Protein AF-A0A9E3T216-F1 (afdb_monomer_lite)

Sequence (77 aa):
SCHTRLKKVCIQCHRLLELSWNICPHCATSQVAQDNAEWYTTSQQPAPTSHTELRTEPRSRVRRRTESLEFVDGDEF

pLDDT: mean 71.47, std 15.98, range [43.47, 94.88]

Radius of gyration: 31.59 Å; chains: 1; bounding box: 53×74×60 Å

Secondary structure (DSSP, 8-state):
------EEE-TTT--EEETT-SB-TTT--B-HHHHT-SSSTTT-PPP------------------------------

Structure (mmCIF, N/CA/C/O backbone):
data_AF-A0A9E3T216-F1
#
_entry.id   AF-A0A9E3T216-F1
#
loop_
_atom_site.group_PDB
_atom_site.id
_atom_site.type_symbol
_atom_site.label_atom_id
_atom_site.label_alt_id
_atom_site.label_comp_id
_atom_site.label_asym_id
_atom_site.label_entity_id
_atom_site.label_seq_id
_atom_site.pdbx_PDB_ins_code
_atom_site.Cartn_x
_atom_site.Cartn_y
_atom_site.Cartn_z
_atom_site.occupancy
_atom_site.B_iso_or_equiv
_atom_site.auth_seq_id
_atom_site.auth_comp_id
_atom_site.auth_asym_id
_atom_site.auth_atom_id
_atom_site.pdbx_PDB_model_num
ATOM 1 N N . SER A 1 1 ? 5.060 -21.640 11.880 1.00 63.09 1 SER A N 1
ATOM 2 C CA . SER A 1 1 ? 5.442 -20.567 10.938 1.00 63.09 1 SER A CA 1
ATOM 3 C C . SER A 1 1 ? 4.176 -19.902 10.415 1.00 63.09 1 SER A C 1
ATOM 5 O O . SER A 1 1 ? 3.415 -20.536 9.698 1.00 63.09 1 SER A O 1
ATOM 7 N N . CYS A 1 2 ? 3.880 -18.670 10.840 1.00 65.12 2 CYS A N 1
ATOM 8 C CA . CYS A 1 2 ? 2.708 -17.929 10.362 1.00 65.12 2 CYS A CA 1
ATOM 9 C C . CYS A 1 2 ? 3.092 -17.163 9.086 1.00 65.12 2 CYS A C 1
ATOM 11 O O . CYS A 1 2 ? 3.946 -16.284 9.140 1.00 65.12 2 CYS A O 1
ATOM 13 N N . HIS A 1 3 ? 2.507 -17.517 7.940 1.00 74.25 3 HIS A N 1
ATOM 14 C CA . HIS A 1 3 ? 2.733 -16.844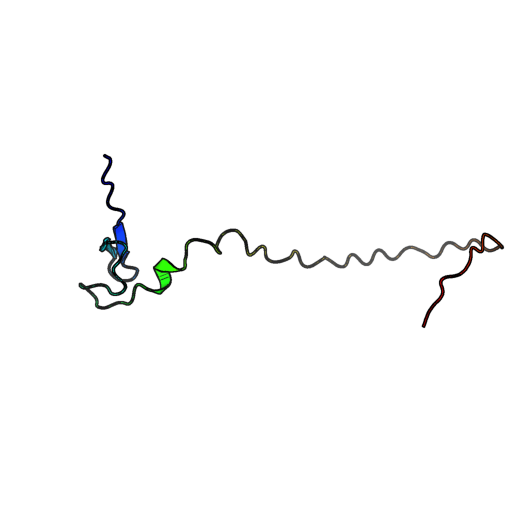 6.654 1.00 74.25 3 HIS A CA 1
ATOM 15 C C . HIS A 1 3 ? 1.569 -15.900 6.330 1.00 74.25 3 HIS A C 1
ATOM 17 O O . HIS A 1 3 ? 0.882 -16.064 5.321 1.00 74.25 3 HIS A O 1
ATOM 23 N N . THR A 1 4 ? 1.304 -14.917 7.191 1.00 77.12 4 THR A N 1
ATOM 24 C CA . THR A 1 4 ? 0.331 -13.862 6.881 1.00 77.12 4 THR A CA 1
ATOM 25 C C . THR A 1 4 ? 0.896 -12.969 5.782 1.00 77.12 4 THR A C 1
ATOM 27 O O . THR A 1 4 ? 1.752 -12.122 6.028 1.00 77.12 4 THR A O 1
ATOM 30 N N . ARG A 1 5 ? 0.438 -13.184 4.546 1.00 76.88 5 ARG A N 1
ATOM 31 C CA . ARG A 1 5 ? 0.736 -12.307 3.411 1.00 76.88 5 ARG A CA 1
ATOM 32 C C . ARG A 1 5 ? -0.059 -11.016 3.561 1.00 76.88 5 ARG A C 1
ATOM 34 O O . ARG A 1 5 ? -1.279 -11.021 3.402 1.00 76.88 5 ARG A O 1
ATOM 41 N N . LEU A 1 6 ? 0.635 -9.930 3.883 1.00 83.81 6 LEU A N 1
ATOM 42 C CA . LEU A 1 6 ? 0.043 -8.601 3.935 1.00 83.81 6 LEU A CA 1
ATOM 43 C C . LEU A 1 6 ? -0.262 -8.119 2.509 1.00 83.81 6 LEU A C 1
ATOM 45 O O . LEU A 1 6 ? 0.582 -8.203 1.615 1.00 83.81 6 LEU A O 1
ATOM 49 N N . LYS A 1 7 ? -1.486 -7.633 2.300 1.00 88.06 7 LYS A N 1
ATOM 50 C CA . LYS A 1 7 ? -1.971 -7.115 1.017 1.00 88.06 7 LYS A CA 1
ATOM 51 C C . LYS A 1 7 ? -2.362 -5.658 1.175 1.00 88.06 7 LYS A C 1
ATOM 53 O O . LYS A 1 7 ? -2.892 -5.276 2.215 1.00 88.06 7 LYS A O 1
ATOM 58 N N . LYS A 1 8 ? -2.148 -4.872 0.124 1.00 89.88 8 LYS A N 1
ATOM 59 C CA . LYS A 1 8 ? -2.616 -3.488 0.036 1.00 89.88 8 LYS A CA 1
ATOM 60 C C . LYS A 1 8 ? -3.762 -3.367 -0.958 1.00 89.88 8 LYS A C 1
ATOM 62 O O . LYS A 1 8 ? -3.948 -4.226 -1.819 1.00 89.88 8 LYS A O 1
ATOM 67 N N . VAL A 1 9 ? -4.535 -2.298 -0.841 1.00 92.75 9 VAL A N 1
ATOM 68 C CA . VAL A 1 9 ? -5.659 -2.001 -1.736 1.00 92.75 9 VAL A CA 1
ATOM 69 C C . VAL A 1 9 ? -5.235 -0.919 -2.729 1.00 92.75 9 VAL A C 1
ATOM 71 O O . VAL A 1 9 ? -4.520 0.005 -2.356 1.00 92.75 9 VAL A O 1
ATOM 74 N N . CYS A 1 10 ? -5.634 -1.028 -3.999 1.00 93.12 10 CYS A N 1
ATOM 75 C CA . 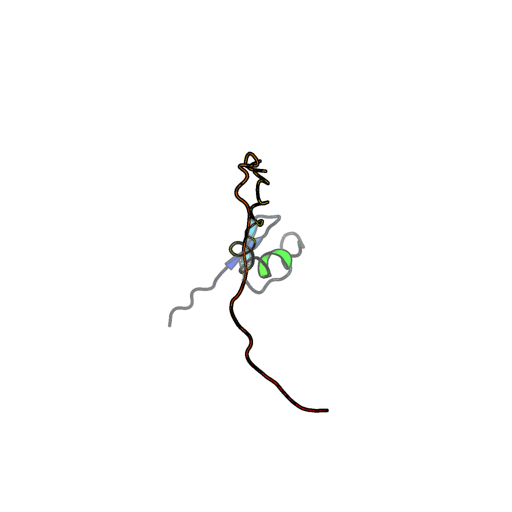CYS A 1 10 ? -5.351 0.010 -4.992 1.00 93.12 10 CYS A CA 1
ATOM 76 C C . CYS A 1 10 ? -6.100 1.308 -4.669 1.00 93.12 10 CYS A C 1
ATOM 78 O O . CYS A 1 10 ? -7.318 1.274 -4.521 1.00 93.12 10 CYS A O 1
ATOM 80 N N . ILE A 1 11 ? -5.407 2.449 -4.708 1.00 91.94 11 ILE A N 1
ATOM 81 C CA . ILE A 1 11 ? -6.002 3.783 -4.490 1.00 91.94 11 ILE A CA 1
ATOM 82 C C . ILE A 1 11 ? -7.025 4.219 -5.554 1.00 91.94 11 ILE A C 1
ATOM 84 O O . ILE A 1 11 ? -7.728 5.202 -5.362 1.00 91.94 11 ILE A O 1
ATOM 88 N N . GLN A 1 12 ? -7.079 3.535 -6.702 1.00 94.25 12 GLN A N 1
ATOM 89 C CA . GLN A 1 12 ? -7.934 3.922 -7.829 1.00 94.25 12 GLN A CA 1
ATOM 90 C C . GLN A 1 12 ? -9.075 2.924 -8.036 1.00 94.25 12 GLN A C 1
ATOM 92 O O . GLN A 1 12 ? -10.240 3.306 -8.045 1.00 94.25 12 GLN A O 1
ATOM 97 N N . CYS A 1 13 ? -8.750 1.635 -8.176 1.00 94.88 13 CYS A N 1
ATOM 98 C CA . CYS A 1 13 ? -9.737 0.594 -8.477 1.00 94.88 13 CYS A CA 1
ATOM 99 C C . CYS A 1 13 ? -10.109 -0.293 -7.278 1.00 94.88 13 CYS A C 1
ATOM 101 O O . CYS A 1 13 ? -10.894 -1.226 -7.436 1.00 94.88 13 CYS A O 1
ATOM 103 N N . HIS A 1 14 ? -9.519 -0.053 -6.102 1.00 93.31 14 HIS A N 1
ATOM 104 C CA . HIS A 1 14 ? -9.768 -0.783 -4.853 1.00 93.31 14 HIS A CA 1
ATOM 105 C C . HIS A 1 14 ? -9.611 -2.312 -4.910 1.00 93.31 14 HIS A C 1
ATOM 107 O O . HIS A 1 14 ? -10.109 -3.035 -4.048 1.00 93.31 14 HIS A O 1
ATOM 113 N N . ARG A 1 15 ? -8.877 -2.840 -5.896 1.00 93.12 15 ARG A N 1
ATOM 114 C CA . ARG A 1 15 ? -8.506 -4.261 -5.911 1.00 93.12 15 ARG A CA 1
ATOM 115 C C . ARG A 1 15 ? -7.387 -4.551 -4.919 1.00 93.12 15 ARG A C 1
ATOM 117 O O . ARG A 1 15 ? -6.613 -3.665 -4.574 1.00 93.12 15 ARG A O 1
ATOM 124 N N . LEU A 1 16 ? -7.306 -5.806 -4.489 1.00 92.38 16 LEU A N 1
ATOM 125 C CA . LEU A 1 16 ? -6.248 -6.310 -3.618 1.00 92.38 16 LEU A CA 1
ATOM 126 C C . LEU A 1 16 ? -4.974 -6.564 -4.427 1.00 92.38 16 LEU A C 1
ATOM 128 O O . LEU A 1 16 ? -5.017 -7.230 -5.460 1.00 92.38 16 LEU A O 1
ATOM 132 N N . LEU A 1 17 ? -3.847 -6.070 -3.927 1.00 91.38 17 LEU A N 1
ATOM 133 C CA . LEU A 1 17 ? -2.516 -6.260 -4.491 1.00 91.38 17 LEU A CA 1
ATOM 134 C C . LEU A 1 17 ? -1.563 -6.768 -3.415 1.00 91.38 17 LEU A C 1
ATOM 136 O O . LEU A 1 17 ? -1.742 -6.498 -2.226 1.00 91.38 17 LEU A O 1
ATOM 140 N N . GLU A 1 18 ? -0.517 -7.470 -3.838 1.00 89.75 18 GLU A N 1
ATOM 141 C CA . GLU A 1 18 ? 0.597 -7.775 -2.941 1.00 89.75 18 GLU A CA 1
ATOM 142 C C . GLU A 1 18 ? 1.332 -6.470 -2.582 1.00 89.75 18 GLU A C 1
ATOM 144 O O . GLU A 1 18 ? 1.418 -5.540 -3.393 1.00 89.75 18 GLU A O 1
ATOM 149 N N . LEU A 1 19 ? 1.860 -6.394 -1.358 1.00 88.25 19 LEU A N 1
ATOM 150 C CA . LEU A 1 19 ? 2.451 -5.173 -0.795 1.00 88.25 19 LEU A CA 1
ATOM 151 C C . LEU A 1 19 ? 3.562 -4.570 -1.678 1.00 88.25 19 LEU A C 1
ATOM 153 O O . LEU A 1 19 ? 3.617 -3.353 -1.860 1.00 88.25 19 LEU A O 1
ATOM 157 N N . SER A 1 20 ? 4.368 -5.426 -2.311 1.00 87.19 20 SER A N 1
ATOM 158 C CA . SER A 1 20 ? 5.516 -5.069 -3.154 1.00 87.19 20 SER A CA 1
ATOM 159 C C . SER A 1 20 ? 5.172 -4.434 -4.511 1.00 87.19 20 SER A C 1
ATOM 161 O O . SER A 1 20 ? 6.075 -4.005 -5.229 1.00 87.19 20 SER A O 1
ATOM 163 N N . TRP A 1 21 ? 3.894 -4.355 -4.904 1.00 90.88 21 TRP A N 1
ATOM 164 C CA . TRP A 1 21 ? 3.517 -3.799 -6.210 1.00 90.88 21 TRP A CA 1
ATOM 165 C C . TRP A 1 21 ? 3.490 -2.274 -6.216 1.00 90.88 21 TRP A C 1
ATOM 167 O O . TRP A 1 21 ? 2.623 -1.652 -5.607 1.00 90.88 21 TRP A O 1
ATOM 177 N N . ASN A 1 22 ? 4.380 -1.658 -6.991 1.00 91.19 22 ASN A N 1
ATOM 178 C CA . ASN A 1 22 ? 4.420 -0.203 -7.173 1.00 91.19 22 ASN A CA 1
ATOM 179 C C . ASN A 1 22 ? 3.439 0.317 -8.237 1.00 91.19 22 ASN A C 1
ATOM 181 O O . ASN A 1 22 ? 3.207 1.518 -8.319 1.00 91.19 22 ASN A O 1
ATOM 185 N N . ILE A 1 23 ? 2.834 -0.566 -9.033 1.00 93.00 23 ILE A N 1
ATOM 186 C CA . ILE A 1 23 ? 1.845 -0.231 -10.066 1.00 93.00 23 ILE A CA 1
ATOM 187 C C . ILE A 1 23 ? 0.692 -1.234 -10.028 1.00 93.00 23 ILE A C 1
ATOM 189 O O . ILE A 1 23 ? 0.904 -2.417 -9.778 1.00 93.00 23 ILE A O 1
ATOM 193 N N . CYS A 1 24 ? -0.542 -0.786 -10.257 1.00 94.12 24 CYS A N 1
ATOM 194 C CA . CYS A 1 24 ? -1.685 -1.691 -10.315 1.00 94.12 24 CYS A CA 1
ATOM 195 C C . CYS A 1 24 ? -1.765 -2.401 -11.681 1.00 94.12 24 CYS A C 1
ATOM 197 O O . CYS A 1 24 ? -1.893 -1.711 -12.689 1.00 94.12 24 CYS A O 1
ATOM 199 N N . PRO A 1 25 ? -1.793 -3.746 -11.759 1.00 93.06 25 PRO A N 1
ATOM 200 C CA . PRO A 1 25 ? -1.905 -4.464 -13.034 1.00 93.06 25 PRO A CA 1
ATOM 201 C C . PRO A 1 25 ? -3.302 -4.366 -13.668 1.00 93.06 25 PRO A C 1
ATOM 203 O O . PRO A 1 25 ? -3.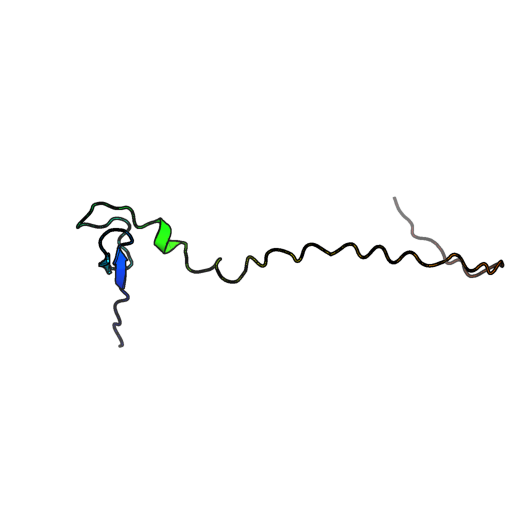482 -4.734 -14.822 1.00 93.06 25 PRO A O 1
ATOM 206 N N . HIS A 1 26 ? -4.301 -3.886 -12.923 1.00 94.12 26 HIS A N 1
ATOM 207 C CA . HIS A 1 26 ? -5.677 -3.778 -13.408 1.00 94.12 26 HIS A CA 1
ATOM 208 C C . HIS A 1 26 ? -5.999 -2.409 -14.005 1.00 94.12 26 HIS A C 1
ATOM 210 O O . HIS A 1 26 ? -6.760 -2.334 -14.961 1.00 94.12 26 HIS A O 1
ATOM 216 N N . CYS A 1 27 ? -5.451 -1.335 -13.432 1.00 94.69 27 CYS A N 1
ATOM 217 C CA . CYS A 1 27 ? -5.747 0.040 -13.848 1.00 94.69 27 CYS A CA 1
ATOM 218 C C . CYS A 1 27 ? -4.498 0.866 -14.191 1.00 94.69 27 CYS A C 1
ATOM 220 O O . CYS A 1 27 ? -4.618 2.057 -14.451 1.00 94.69 27 CYS A O 1
ATOM 222 N N . ALA A 1 28 ? -3.301 0.267 -14.150 1.00 94.06 28 ALA A N 1
ATOM 223 C CA . ALA A 1 28 ? -2.009 0.919 -14.393 1.00 94.06 28 ALA A CA 1
ATOM 224 C C . ALA A 1 28 ? -1.694 2.125 -13.480 1.00 94.06 28 ALA A C 1
ATOM 226 O O . ALA A 1 28 ? -0.746 2.866 -13.724 1.00 94.06 28 ALA A O 1
ATOM 227 N N . THR A 1 29 ? -2.444 2.323 -12.391 1.00 93.94 29 THR A N 1
ATOM 228 C CA . THR A 1 29 ? -2.190 3.416 -11.443 1.00 93.94 29 THR A CA 1
ATOM 229 C C . THR A 1 29 ? -0.969 3.128 -10.574 1.00 93.94 29 THR A C 1
ATOM 231 O O . THR A 1 29 ? -0.885 2.066 -9.948 1.00 93.94 29 THR A O 1
ATOM 234 N N . SER A 1 30 ? -0.066 4.104 -10.465 1.00 93.38 30 SER A N 1
ATOM 235 C CA . SER A 1 30 ? 1.068 4.075 -9.534 1.00 93.38 30 SER A CA 1
ATOM 236 C C . SER A 1 30 ? 0.598 4.014 -8.074 1.00 93.38 30 SER A C 1
ATOM 238 O O . SER A 1 30 ? -0.289 4.758 -7.667 1.00 93.38 30 SER A O 1
ATOM 240 N N . GLN A 1 31 ? 1.182 3.109 -7.291 1.00 91.19 31 GLN A N 1
ATOM 241 C CA . GLN A 1 31 ? 0.899 2.886 -5.866 1.00 91.19 31 GLN A CA 1
ATOM 242 C C . GLN A 1 31 ? 2.044 3.368 -4.958 1.00 91.19 31 GLN A C 1
ATOM 244 O O . GLN A 1 31 ? 2.039 3.061 -3.767 1.00 91.19 31 GLN A O 1
ATOM 249 N N . VAL A 1 32 ? 3.025 4.098 -5.505 1.00 87.12 32 VAL A N 1
ATOM 250 C CA . VAL A 1 32 ? 4.212 4.577 -4.768 1.00 87.12 32 VAL A CA 1
ATOM 251 C C . VAL A 1 32 ? 3.821 5.498 -3.606 1.00 87.12 32 VAL A C 1
ATOM 253 O O . VAL A 1 32 ? 4.414 5.412 -2.541 1.00 87.12 32 VAL A O 1
ATOM 256 N N . ALA A 1 33 ? 2.757 6.293 -3.769 1.00 77.25 33 ALA A N 1
ATOM 257 C CA . ALA A 1 33 ? 2.243 7.199 -2.737 1.00 77.25 33 ALA A CA 1
ATOM 258 C C . ALA A 1 33 ? 1.643 6.495 -1.498 1.00 77.25 33 ALA A C 1
ATOM 260 O O . ALA A 1 33 ? 1.360 7.146 -0.496 1.00 77.25 33 ALA A O 1
ATOM 261 N N . GLN A 1 34 ? 1.385 5.184 -1.570 1.00 70.44 34 GLN A N 1
ATOM 262 C CA . GLN A 1 34 ? 0.843 4.423 -0.441 1.00 70.44 34 GLN A CA 1
ATOM 263 C C . GLN A 1 34 ? 1.943 3.783 0.415 1.00 70.44 34 GLN A C 1
ATOM 265 O O . GLN A 1 34 ? 1.707 3.497 1.582 1.00 70.44 34 GLN A O 1
ATOM 270 N N . ASP A 1 35 ? 3.138 3.575 -0.144 1.00 70.94 35 ASP A N 1
ATOM 271 C CA . ASP A 1 35 ? 4.280 2.968 0.557 1.00 70.94 35 ASP A CA 1
ATOM 272 C C . ASP A 1 35 ? 4.914 3.934 1.576 1.00 70.94 35 ASP A C 1
ATOM 274 O O . ASP A 1 35 ? 5.397 3.532 2.628 1.00 70.94 35 ASP A O 1
ATOM 278 N N . ASN A 1 36 ? 4.825 5.240 1.318 1.00 68.06 36 ASN A N 1
ATOM 279 C CA . ASN A 1 36 ? 5.375 6.286 2.180 1.00 68.06 36 ASN A CA 1
ATOM 280 C C . ASN A 1 36 ? 4.387 6.812 3.241 1.00 68.06 36 ASN A C 1
ATOM 282 O O . ASN A 1 36 ? 4.660 7.834 3.862 1.00 68.06 36 ASN A O 1
ATOM 286 N N . ALA A 1 37 ? 3.227 6.185 3.448 1.00 62.94 37 ALA A N 1
ATOM 287 C CA . ALA A 1 37 ? 2.192 6.726 4.338 1.00 62.94 37 ALA A CA 1
ATOM 288 C C . ALA A 1 37 ? 2.319 6.294 5.817 1.00 62.94 37 ALA A C 1
ATOM 290 O O . ALA A 1 37 ? 1.536 6.753 6.648 1.00 62.94 37 ALA A O 1
ATOM 291 N N . GLU A 1 38 ? 3.291 5.448 6.179 1.00 61.72 38 GLU A N 1
ATOM 292 C CA . GLU A 1 38 ? 3.293 4.758 7.483 1.00 61.72 38 GLU A CA 1
ATOM 293 C C . GLU A 1 38 ? 4.136 5.374 8.616 1.00 61.72 38 GLU A C 1
ATOM 295 O O . GLU A 1 38 ? 4.266 4.745 9.661 1.00 61.72 38 GLU A O 1
ATOM 300 N N . TRP A 1 39 ? 4.647 6.612 8.526 1.00 47.62 39 TRP A N 1
ATOM 301 C CA . TRP A 1 39 ? 5.281 7.206 9.727 1.00 47.62 39 TRP A CA 1
ATOM 302 C C . TRP A 1 39 ? 5.118 8.711 9.977 1.00 47.62 39 TRP A C 1
ATOM 304 O O . TRP A 1 39 ? 5.501 9.185 11.044 1.00 47.62 39 TRP A O 1
ATOM 314 N N . TYR A 1 40 ? 4.480 9.475 9.089 1.00 57.66 40 TYR A N 1
ATOM 315 C CA . TYR A 1 40 ? 4.338 10.931 9.286 1.00 57.66 40 TYR A CA 1
ATOM 316 C C . TYR A 1 40 ? 2.998 11.364 9.901 1.00 57.66 40 TYR A C 1
ATOM 318 O O . TYR A 1 40 ? 2.892 12.469 10.432 1.00 57.66 40 TYR A O 1
ATOM 326 N N . THR A 1 41 ? 1.979 10.501 9.879 1.00 59.03 41 THR A N 1
ATOM 327 C CA . THR A 1 41 ? 0.597 10.852 10.272 1.00 59.03 41 THR A CA 1
ATOM 328 C C . THR A 1 41 ? 0.409 11.049 11.785 1.00 59.03 41 THR A C 1
ATOM 330 O O . THR A 1 41 ? -0.652 11.480 12.220 1.00 59.03 41 THR A O 1
ATOM 333 N N . THR A 1 42 ? 1.443 10.820 12.605 1.00 59.50 42 THR A N 1
ATOM 334 C CA . THR A 1 42 ? 1.386 11.073 14.058 1.00 59.50 42 THR A CA 1
ATOM 335 C C . THR A 1 42 ? 2.511 11.964 14.603 1.00 59.50 42 THR A C 1
ATOM 337 O O . THR A 1 42 ?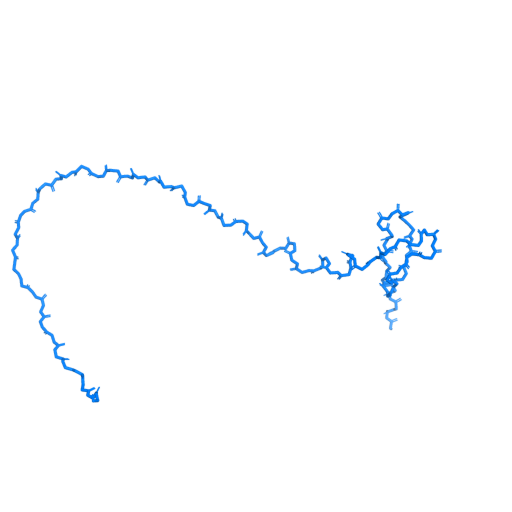 2.740 11.981 15.812 1.00 59.50 42 THR A O 1
ATOM 340 N N . SER A 1 43 ? 3.233 12.717 13.759 1.00 60.97 43 SER A N 1
ATOM 341 C CA . SER A 1 43 ? 4.270 13.656 14.245 1.00 60.97 43 SER A CA 1
ATOM 342 C C . SER A 1 43 ? 4.271 15.055 13.628 1.00 60.97 43 SER A C 1
ATOM 344 O O . SER A 1 43 ? 5.081 15.880 14.036 1.00 60.97 43 SER A O 1
ATOM 346 N N . GLN A 1 44 ? 3.339 15.400 12.739 1.00 56.94 44 GLN A N 1
ATOM 347 C CA . GLN A 1 44 ? 3.069 16.814 12.449 1.00 56.94 44 GLN A CA 1
ATOM 348 C C . GLN A 1 44 ? 1.959 17.326 13.369 1.00 56.94 44 GLN A C 1
ATOM 350 O O . GLN A 1 44 ? 0.801 17.437 12.981 1.00 56.94 44 GLN A O 1
ATOM 355 N N . GLN A 1 45 ? 2.327 17.641 14.615 1.00 61.88 45 GLN A N 1
ATOM 356 C CA . GLN A 1 45 ? 1.589 18.642 15.384 1.00 61.88 45 GLN A CA 1
ATOM 357 C C . GLN A 1 45 ? 1.703 19.969 14.614 1.00 61.88 45 GLN A C 1
ATOM 359 O O . GLN A 1 45 ? 2.826 20.452 14.448 1.00 61.88 45 GLN A O 1
ATOM 364 N N . PRO A 1 46 ? 0.609 20.598 14.141 1.00 58.91 46 PRO A N 1
ATOM 365 C CA . PRO A 1 46 ? 0.682 22.018 13.844 1.00 58.91 46 PRO A CA 1
ATOM 366 C C . PRO A 1 46 ? 0.997 22.710 15.173 1.00 58.91 46 PRO A C 1
ATOM 368 O O . PRO A 1 46 ? 0.279 22.525 16.157 1.00 58.91 46 PRO A O 1
ATOM 371 N N . ALA A 1 47 ? 2.116 23.433 15.232 1.00 61.62 47 ALA A N 1
ATOM 372 C CA . ALA A 1 47 ? 2.489 24.205 16.409 1.00 61.62 47 ALA A CA 1
ATOM 373 C C . ALA A 1 47 ? 1.280 25.047 16.859 1.00 61.62 47 ALA A C 1
ATOM 375 O O . ALA A 1 47 ? 0.684 25.718 16.010 1.00 61.62 47 ALA A O 1
ATOM 376 N N . PRO A 1 48 ? 0.881 25.027 18.147 1.00 61.28 48 PRO A N 1
ATOM 377 C CA . PRO A 1 48 ? -0.119 25.966 18.621 1.00 61.28 48 PRO A CA 1
ATOM 378 C C . PRO A 1 48 ? 0.465 27.361 18.416 1.00 61.28 48 PRO A C 1
ATOM 380 O O . PRO A 1 48 ? 1.452 27.729 19.051 1.00 61.28 48 PRO A O 1
ATOM 383 N N . THR A 1 49 ? -0.094 28.123 17.478 1.00 61.81 49 THR A N 1
ATOM 384 C CA . THR A 1 49 ? 0.237 29.535 17.319 1.00 61.81 49 THR A CA 1
ATOM 385 C C . THR A 1 49 ? -0.096 30.211 18.636 1.00 61.81 49 THR A C 1
ATOM 387 O O . THR A 1 49 ? -1.266 30.331 18.997 1.00 61.81 49 THR A O 1
ATOM 390 N N . SER A 1 50 ? 0.945 30.579 19.376 1.00 61.19 50 SER A N 1
ATOM 391 C CA . SER A 1 50 ? 0.881 31.289 20.641 1.00 61.19 50 SER A CA 1
ATOM 392 C C . SER A 1 50 ? -0.061 32.478 20.495 1.00 61.19 50 SER A C 1
ATOM 394 O O . SER A 1 50 ? 0.270 33.469 19.840 1.00 61.19 50 SER A O 1
ATOM 396 N N . HIS A 1 51 ? -1.252 32.375 21.084 1.00 64.25 51 HIS A N 1
ATOM 397 C CA . HIS A 1 51 ? -2.106 33.531 21.288 1.00 64.25 51 HIS A CA 1
ATOM 398 C C . HIS A 1 51 ? -1.277 34.539 22.083 1.00 64.25 51 HIS A C 1
ATOM 400 O O . HIS A 1 51 ? -0.897 34.290 23.226 1.00 64.25 51 HIS A O 1
ATOM 406 N N . THR A 1 52 ? -0.928 35.649 21.438 1.00 66.00 52 THR A N 1
ATOM 407 C CA . THR A 1 52 ? -0.287 36.7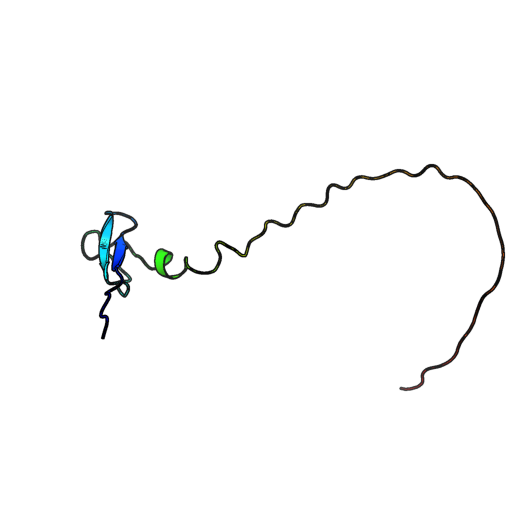79 22.104 1.00 66.00 52 THR A CA 1
ATOM 408 C C . THR A 1 52 ? -1.357 37.438 22.966 1.00 66.00 52 THR A C 1
ATOM 410 O O . THR A 1 52 ? -2.011 38.388 22.546 1.00 66.00 52 THR A O 1
ATOM 413 N N . GLU A 1 53 ? -1.581 36.909 24.166 1.00 63.97 53 GLU A N 1
ATOM 414 C CA . GLU A 1 53 ? -2.268 37.656 25.211 1.00 63.97 53 GLU A CA 1
ATOM 415 C C . GLU A 1 53 ? -1.281 38.690 25.743 1.00 63.97 53 GLU A C 1
ATOM 417 O O . GLU A 1 53 ? -0.469 38.436 26.634 1.00 63.97 53 GLU A O 1
ATOM 422 N N . LEU A 1 54 ? -1.315 39.875 25.131 1.00 61.41 54 LEU A N 1
ATOM 423 C CA . LEU A 1 54 ? -0.590 41.044 25.599 1.00 61.41 54 LEU A CA 1
ATOM 424 C C . LEU A 1 54 ? -1.240 41.518 26.909 1.00 61.41 54 LEU A C 1
ATOM 426 O O . LEU A 1 54 ? -2.038 42.457 26.945 1.00 61.41 54 LEU A O 1
ATOM 430 N N . ARG A 1 55 ? -0.921 40.830 28.008 1.00 61.50 55 ARG A N 1
ATOM 431 C CA . ARG A 1 55 ? -1.274 41.240 29.366 1.00 61.50 55 ARG A CA 1
ATOM 432 C C . ARG A 1 55 ? -0.522 42.534 29.666 1.00 61.50 55 ARG A C 1
ATOM 434 O O . ARG A 1 55 ? 0.632 42.530 30.081 1.00 61.50 55 ARG A O 1
ATOM 441 N N . THR A 1 56 ? -1.180 43.654 29.398 1.00 61.41 56 THR A N 1
ATOM 442 C CA . THR A 1 56 ? -0.681 44.988 29.728 1.00 61.41 56 THR A CA 1
ATOM 443 C C . THR A 1 56 ? -0.755 45.150 31.247 1.00 61.41 56 THR A C 1
ATOM 445 O O . THR A 1 56 ? -1.830 45.378 31.796 1.00 61.41 56 THR A O 1
ATOM 448 N N . GLU A 1 57 ? 0.367 44.986 31.950 1.00 61.78 57 GLU A N 1
ATOM 449 C CA . GLU A 1 57 ? 0.437 45.273 33.388 1.00 61.78 57 GLU A CA 1
ATOM 450 C C . GLU A 1 57 ? 0.480 46.790 33.641 1.00 61.78 57 GLU A C 1
ATOM 452 O O . GLU A 1 57 ? 1.255 47.506 32.995 1.00 61.78 57 GLU A O 1
ATOM 457 N N . PRO A 1 58 ? -0.325 47.323 34.580 1.00 55.47 58 PRO A N 1
ATOM 458 C CA . PRO A 1 58 ? -0.271 48.734 34.928 1.00 55.47 58 PRO A CA 1
ATOM 459 C C . PRO A 1 58 ? 1.027 49.049 35.686 1.00 55.47 58 PRO A C 1
ATOM 461 O O . PRO A 1 58 ? 1.371 48.405 36.673 1.00 55.47 58 PRO A O 1
ATOM 464 N N . ARG A 1 59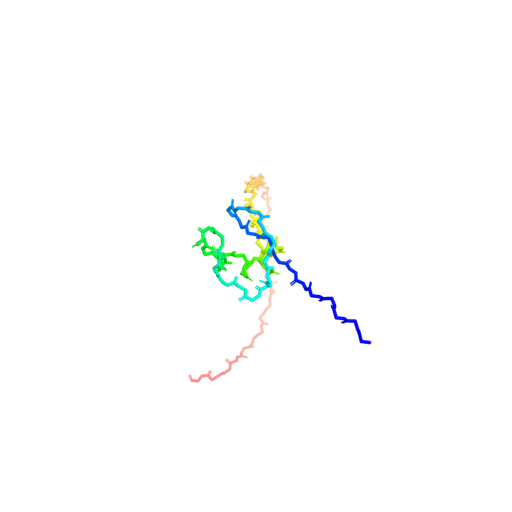 ? 1.746 50.085 35.229 1.00 61.75 59 ARG A N 1
ATOM 465 C CA . ARG A 1 59 ? 2.976 50.617 35.846 1.00 61.75 59 ARG A CA 1
ATOM 466 C C . ARG A 1 59 ? 2.719 51.090 37.283 1.00 61.75 59 ARG A C 1
ATOM 468 O O . ARG A 1 59 ? 2.442 52.268 37.505 1.00 61.75 59 ARG A O 1
ATOM 475 N N . SER A 1 60 ? 2.898 50.220 38.271 1.00 57.62 60 SER A N 1
ATOM 476 C CA . SER A 1 60 ? 3.035 50.620 39.675 1.00 57.62 60 SER A CA 1
ATOM 477 C C . SER A 1 60 ? 4.509 50.871 40.012 1.00 57.62 60 SER A C 1
ATOM 479 O O . SER A 1 60 ? 5.329 49.960 40.071 1.00 57.62 60 SER A O 1
ATOM 481 N N . ARG A 1 61 ? 4.842 52.153 40.202 1.00 63.31 61 ARG A N 1
ATOM 482 C CA . ARG A 1 61 ? 6.134 52.676 40.677 1.00 63.31 61 ARG A CA 1
ATOM 483 C C . ARG A 1 61 ? 6.535 52.079 42.035 1.00 63.31 61 ARG A C 1
ATOM 485 O O . ARG A 1 61 ? 5.806 52.306 42.990 1.00 63.31 61 ARG A O 1
ATOM 492 N N . VAL A 1 62 ? 7.759 51.552 42.159 1.00 59.47 62 VAL A N 1
ATOM 493 C CA . VAL A 1 62 ? 8.612 51.665 43.368 1.00 59.47 62 VAL A CA 1
ATOM 494 C C . VAL A 1 62 ? 10.080 51.797 42.926 1.00 59.47 62 VAL A C 1
ATOM 496 O O . VAL A 1 62 ? 10.476 51.307 41.874 1.00 59.47 62 VAL A O 1
ATOM 499 N N . ARG A 1 63 ? 10.864 52.577 43.676 1.00 59.59 63 ARG A N 1
ATOM 500 C CA . ARG A 1 63 ? 12.122 53.229 43.284 1.00 59.59 63 ARG A CA 1
ATOM 501 C C . ARG A 1 63 ? 13.286 52.754 44.181 1.00 59.59 63 ARG A C 1
ATOM 503 O O . ARG A 1 63 ? 13.117 52.812 45.391 1.00 59.59 63 ARG A O 1
ATOM 510 N N . ARG A 1 64 ? 14.478 52.526 43.586 1.00 54.19 64 ARG A N 1
ATOM 511 C CA . ARG A 1 64 ? 15.854 52.418 44.184 1.00 54.19 64 ARG A CA 1
ATOM 512 C C . ARG A 1 64 ? 16.088 51.177 45.090 1.00 54.19 64 ARG A C 1
ATOM 514 O O . ARG A 1 64 ? 15.130 50.670 45.638 1.00 54.19 64 ARG A O 1
ATOM 521 N N . ARG A 1 65 ? 17.294 50.633 45.326 1.00 52.56 65 ARG A N 1
ATOM 522 C CA . ARG A 1 65 ? 18.683 51.145 45.318 1.00 52.56 65 ARG A CA 1
ATOM 523 C C . ARG A 1 65 ? 19.667 49.939 45.408 1.00 52.56 65 ARG A C 1
ATOM 525 O O . ARG A 1 65 ? 19.352 49.009 46.130 1.00 52.56 65 ARG A O 1
ATOM 532 N N . THR A 1 66 ? 20.817 50.035 44.723 1.00 47.88 66 THR A N 1
ATOM 533 C CA . THR A 1 66 ? 22.176 49.496 45.035 1.00 47.88 66 THR A CA 1
ATOM 534 C C . THR A 1 66 ? 22.419 48.020 45.417 1.00 47.88 66 THR A C 1
ATOM 536 O O . THR A 1 66 ? 21.937 47.560 46.441 1.00 47.88 66 THR A O 1
ATOM 539 N N . GLU A 1 67 ? 23.377 47.431 44.681 1.00 52.75 67 GLU A N 1
ATOM 540 C CA . GLU A 1 67 ? 24.441 46.505 45.136 1.00 52.75 67 GLU A CA 1
ATOM 541 C C . GLU A 1 67 ? 24.113 45.016 45.331 1.00 52.75 67 GLU A C 1
ATOM 543 O O . GLU A 1 67 ? 23.385 44.636 46.243 1.00 52.75 67 GLU A O 1
ATOM 548 N N . SER A 1 68 ? 24.720 44.176 44.482 1.00 61.53 68 SER A N 1
ATOM 549 C CA . SER A 1 68 ? 25.267 42.829 44.759 1.00 61.53 68 SER A CA 1
ATOM 550 C C . SER A 1 68 ? 25.453 42.118 43.414 1.00 61.53 68 SER A C 1
ATOM 552 O O . SER A 1 68 ? 24.508 42.062 42.641 1.00 61.53 68 SER A O 1
ATOM 554 N N . LEU A 1 69 ? 26.571 41.524 43.021 1.00 57.97 69 LEU A N 1
ATOM 555 C CA . LEU A 1 69 ? 27.884 41.303 43.610 1.00 57.97 69 LEU A CA 1
ATOM 556 C C . LEU A 1 69 ? 28.754 40.804 42.434 1.00 57.97 69 LEU A C 1
ATOM 558 O O . LEU A 1 69 ? 28.270 40.106 41.544 1.00 57.97 69 LEU A O 1
ATOM 562 N N . GLU A 1 70 ? 30.007 41.221 42.421 1.00 56.94 70 GLU A N 1
ATOM 563 C CA . GLU A 1 70 ? 31.072 40.884 41.471 1.00 56.94 70 GLU A CA 1
ATOM 564 C C . GLU A 1 70 ? 31.532 39.434 41.679 1.00 56.94 70 GLU A C 1
ATOM 566 O O . GLU A 1 70 ? 31.636 39.090 42.842 1.00 56.94 70 GLU A O 1
ATOM 571 N N . PHE A 1 71 ? 31.893 38.646 40.645 1.00 53.41 71 PHE A N 1
ATOM 572 C CA . PHE A 1 71 ? 32.944 37.597 40.728 1.00 53.41 71 PHE A CA 1
ATOM 573 C C . PHE A 1 71 ? 33.516 37.212 39.332 1.00 53.41 71 PHE A C 1
ATOM 575 O O . PHE A 1 71 ? 32.897 36.463 38.587 1.00 53.41 71 PHE A O 1
ATOM 582 N N . VAL A 1 72 ? 34.683 37.799 39.016 1.00 54.19 72 VAL A N 1
ATOM 583 C CA . VAL A 1 72 ? 35.968 37.227 38.519 1.00 54.19 72 VAL A CA 1
ATOM 584 C C . VAL A 1 72 ? 36.031 36.253 37.313 1.00 54.19 72 VAL A C 1
ATOM 586 O O . VAL A 1 72 ? 35.577 35.119 37.393 1.00 54.19 72 VAL A O 1
ATOM 589 N N . ASP A 1 73 ? 36.742 36.751 36.284 1.00 50.59 73 ASP A N 1
ATOM 590 C CA . ASP A 1 73 ? 37.840 36.207 35.438 1.00 50.59 73 ASP A CA 1
ATOM 591 C C . ASP A 1 73 ? 37.744 34.830 34.745 1.00 50.59 73 ASP A C 1
ATOM 593 O O . ASP A 1 73 ? 37.511 33.795 35.366 1.00 50.59 73 ASP A O 1
ATOM 597 N N . GLY A 1 74 ? 38.027 34.836 33.437 1.00 58.19 74 GLY A N 1
ATOM 598 C CA . GLY A 1 74 ? 38.284 33.657 32.612 1.00 58.19 74 GLY A CA 1
ATOM 599 C C . GLY A 1 74 ? 39.142 34.053 31.410 1.00 58.19 74 GLY A C 1
ATOM 600 O O . GLY A 1 74 ? 38.735 34.895 30.609 1.00 58.19 74 GLY A O 1
ATOM 601 N N . ASP A 1 75 ? 40.336 33.482 31.368 1.00 58.84 75 ASP A N 1
ATOM 602 C CA . ASP A 1 75 ? 41.491 33.771 30.529 1.00 58.84 75 ASP A CA 1
ATOM 603 C C . ASP A 1 75 ? 41.432 33.170 29.106 1.00 58.84 75 ASP A C 1
ATOM 605 O O . ASP A 1 75 ? 40.542 32.386 28.785 1.00 58.84 75 ASP A O 1
ATOM 609 N N . GLU A 1 76 ? 42.447 33.534 28.304 1.00 52.22 76 GLU A N 1
ATOM 610 C CA . GLU A 1 76 ? 42.841 33.006 26.977 1.00 52.22 76 GLU A CA 1
ATOM 611 C C . GLU A 1 76 ? 41.898 33.365 25.800 1.00 52.22 76 GLU A C 1
ATOM 613 O O . GLU A 1 76 ? 40.686 33.186 25.858 1.00 52.22 76 GLU A O 1
ATOM 618 N N . PHE A 1 77 ? 42.353 33.977 24.694 1.00 43.47 77 PHE A N 1
ATOM 619 C CA . PHE A 1 77 ? 43.536 33.706 23.859 1.00 43.47 77 PHE A CA 1
ATOM 620 C C . PHE A 1 77 ? 44.090 34.972 23.181 1.00 43.47 77 PHE A C 1
ATOM 622 O O . PHE A 1 77 ? 43.280 35.871 22.848 1.00 43.47 77 PHE A O 1
#

Foldseek 3Di:
DDPPQDWDADPPPRDTHGPPDQADPVPRDGPVVVNPPPDDPPPPDPPPPPPPPVPDDDDDDDDDDDDDDDDDDDDDD